Protein AF-A0AAI8VLL4-F1 (afdb_monomer_lite)

Foldseek 3Di:
DLVCCVVQVVVDQQDPVNLLVLLLDLNSVVVVVSCCVRPNPSHDPDPSSVVSNVVNVNPVDD

Organism: NCBI:txid933095

Radius of gyration: 11.17 Å; chains: 1; bounding box: 24×24×31 Å

Secondary structure (DSSP, 8-state):
-HHHHHHHGGGS---HHHHHHHHTSTTHHHHHHHHHHHHGGGS---HHHHHHHHH-TTT---

Sequence (62 aa):
MALLLDRRGDKLPVTEEVVKAAAGNWNGKQVMTLLFDQRGDEVPVTEEVVKAAARNGRNGKE

pLDDT: mean 86.27, std 9.44, range [55.5, 95.69]

Structure (mmCIF, N/CA/C/O backbone):
data_AF-A0AAI8VLL4-F1
#
_entry.id   AF-A0AAI8VLL4-F1
#
loop_
_atom_site.group_PDB
_atom_site.id
_atom_site.type_symbol
_atom_site.label_atom_id
_atom_site.label_alt_id
_atom_site.label_comp_id
_atom_site.label_asym_id
_atom_site.label_entity_id
_atom_site.label_seq_id
_atom_site.pdbx_PDB_ins_code
_atom_site.Cartn_x
_atom_site.Cartn_y
_atom_site.Cartn_z
_atom_site.occupancy
_atom_site.B_iso_or_equiv
_atom_site.auth_seq_id
_atom_site.auth_comp_id
_atom_site.auth_asym_id
_atom_site.auth_atom_id
_atom_site.pdbx_PDB_model_num
ATOM 1 N N . MET A 1 1 ? 4.510 -11.401 6.678 1.00 73.19 1 MET A N 1
ATOM 2 C CA . MET A 1 1 ? 3.335 -10.516 6.821 1.00 73.19 1 MET A CA 1
ATOM 3 C C . MET A 1 1 ? 2.041 -11.313 7.020 1.00 73.19 1 MET A C 1
ATOM 5 O O . MET A 1 1 ? 1.302 -10.958 7.923 1.00 73.19 1 MET A O 1
ATOM 9 N N . ALA A 1 2 ? 1.829 -12.436 6.317 1.00 81.19 2 ALA A N 1
ATOM 10 C CA . ALA A 1 2 ? 0.619 -13.275 6.440 1.00 81.19 2 ALA A CA 1
ATOM 11 C C . ALA A 1 2 ? 0.242 -13.674 7.876 1.00 81.19 2 ALA A C 1
ATOM 13 O O . ALA A 1 2 ? -0.854 -13.366 8.320 1.00 81.19 2 ALA A O 1
ATOM 14 N N . LEU A 1 3 ? 1.171 -14.249 8.650 1.00 84.81 3 LEU A N 1
ATOM 15 C CA . LEU A 1 3 ? 0.910 -14.629 10.050 1.00 84.81 3 LEU A CA 1
ATOM 16 C C . LEU A 1 3 ? 0.526 -13.448 10.964 1.00 84.81 3 LEU A C 1
ATOM 18 O O . LEU A 1 3 ? -0.161 -13.643 11.964 1.00 84.81 3 LEU A O 1
ATOM 22 N N . LEU A 1 4 ? 0.995 -12.231 10.665 1.00 85.19 4 LEU A N 1
ATOM 23 C CA . LEU A 1 4 ? 0.675 -11.045 11.468 1.00 85.19 4 LEU A CA 1
ATOM 24 C C . LEU A 1 4 ? -0.736 -10.540 11.167 1.00 85.19 4 LEU A C 1
ATOM 26 O O . LEU A 1 4 ? -1.460 -10.196 12.097 1.00 85.19 4 LEU A O 1
ATOM 30 N N . LEU A 1 5 ? -1.110 -10.518 9.889 1.00 83.44 5 LEU A N 1
ATOM 31 C CA . LEU A 1 5 ? -2.442 -10.122 9.444 1.00 83.44 5 LEU A CA 1
ATOM 32 C C . LEU A 1 5 ? -3.500 -11.151 9.870 1.00 83.44 5 LEU A C 1
ATOM 34 O O . LEU A 1 5 ? -4.550 -10.757 10.352 1.00 83.44 5 LEU A O 1
ATOM 38 N N . ASP A 1 6 ? -3.188 -12.446 9.819 1.00 83.88 6 ASP A N 1
ATOM 39 C CA . ASP A 1 6 ? -4.092 -13.517 10.263 1.00 83.88 6 ASP A CA 1
ATOM 40 C C . ASP A 1 6 ? -4.350 -13.477 11.782 1.00 83.88 6 ASP A C 1
ATOM 42 O O . ASP A 1 6 ? -5.482 -13.530 12.252 1.00 83.88 6 ASP A O 1
ATOM 46 N N . ARG A 1 7 ? -3.296 -13.296 12.591 1.00 84.81 7 ARG A N 1
ATOM 47 C CA . ARG A 1 7 ? -3.417 -13.344 14.059 1.00 84.81 7 ARG A CA 1
ATOM 48 C C . ARG A 1 7 ? -3.818 -12.016 14.704 1.00 84.81 7 ARG A C 1
ATOM 50 O O . ARG A 1 7 ? -4.222 -11.994 15.871 1.00 84.81 7 ARG A O 1
ATOM 57 N N . 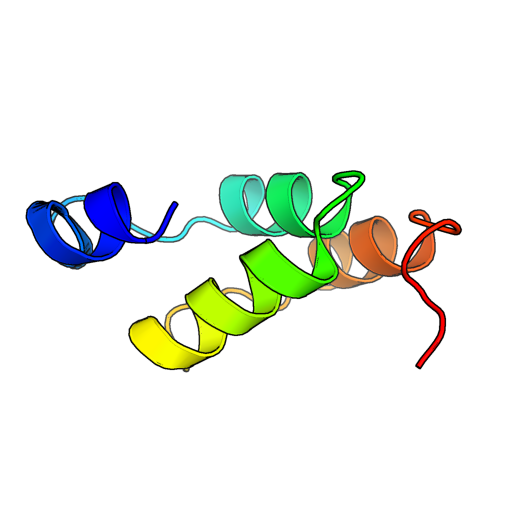ARG A 1 8 ? -3.583 -10.891 14.025 1.00 81.88 8 ARG A N 1
ATOM 58 C CA . ARG A 1 8 ? -3.742 -9.541 14.595 1.00 81.88 8 ARG A CA 1
ATOM 59 C C . ARG A 1 8 ? -4.344 -8.536 13.617 1.00 81.88 8 ARG A C 1
ATOM 61 O O . ARG A 1 8 ? -4.231 -7.346 13.894 1.00 81.88 8 ARG A O 1
ATOM 68 N N . GLY A 1 9 ? -4.966 -8.986 12.528 1.00 75.06 9 GLY A N 1
ATOM 69 C CA . GLY A 1 9 ? -5.512 -8.130 11.474 1.00 75.06 9 GLY A CA 1
ATOM 70 C C . GLY A 1 9 ? -6.338 -6.978 12.031 1.00 75.06 9 GLY A C 1
ATOM 71 O O . G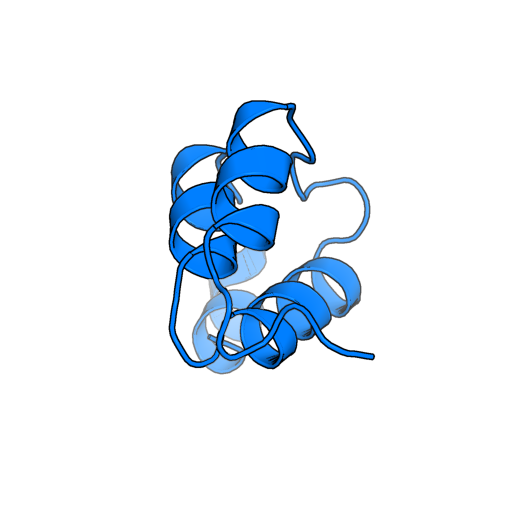LY A 1 9 ? -5.929 -5.828 11.910 1.00 75.06 9 GLY A O 1
ATOM 72 N N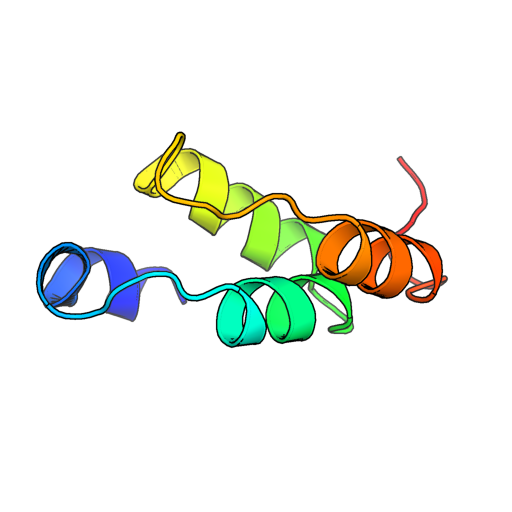 . ASP A 1 10 ? -7.378 -7.297 12.798 1.00 76.62 10 ASP A N 1
ATOM 73 C CA . ASP A 1 10 ? -8.293 -6.307 13.391 1.00 76.62 10 ASP A CA 1
ATOM 74 C C . ASP A 1 10 ? -7.634 -5.394 14.440 1.00 76.62 10 ASP A C 1
ATOM 76 O O . ASP A 1 10 ? -8.140 -4.325 14.769 1.00 76.62 10 ASP A O 1
ATOM 80 N N . LYS A 1 11 ? -6.497 -5.817 15.006 1.00 81.38 11 LYS A N 1
ATOM 81 C CA . LYS A 1 11 ? -5.760 -5.071 16.042 1.00 81.38 11 LYS A CA 1
ATOM 82 C C . LYS A 1 11 ? -4.659 -4.186 15.465 1.00 81.38 11 LYS A C 1
ATOM 84 O O . LYS A 1 11 ? -4.094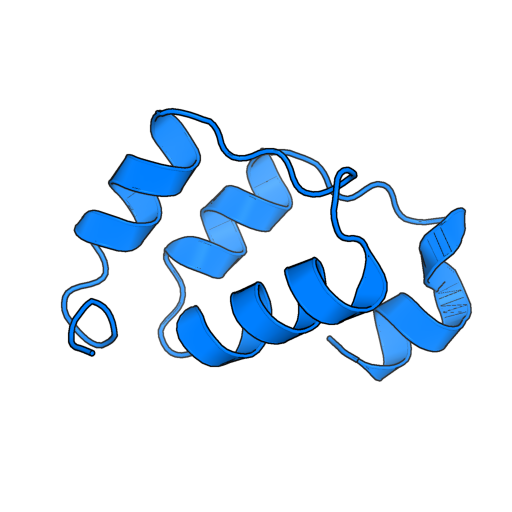 -3.377 16.198 1.00 81.38 11 LYS A O 1
ATOM 89 N N . LEU A 1 12 ? -4.304 -4.382 14.198 1.00 79.31 12 LEU A N 1
ATOM 90 C CA . LEU A 1 12 ? -3.248 -3.650 13.514 1.00 79.31 12 LEU A CA 1
ATOM 91 C C . LEU A 1 12 ? -3.857 -2.921 12.316 1.00 79.31 12 LEU A C 1
ATOM 93 O O . LEU A 1 12 ? -4.109 -3.558 11.288 1.00 79.31 12 LEU A O 1
ATOM 97 N N . PRO A 1 13 ? -4.091 -1.602 12.430 1.00 83.31 13 PRO A N 1
ATOM 98 C CA . PRO A 1 13 ? -4.584 -0.823 11.308 1.00 83.31 13 PRO A CA 1
ATOM 99 C C . PRO A 1 13 ? -3.542 -0.811 10.187 1.00 83.31 13 PRO A C 1
ATOM 101 O O . PRO A 1 13 ? -2.343 -0.641 10.432 1.00 83.31 13 PRO A O 1
ATOM 104 N N . VAL A 1 14 ? -4.005 -0.977 8.950 1.00 89.25 14 VAL A N 1
ATOM 105 C CA . VAL A 1 14 ? -3.169 -0.799 7.762 1.00 89.25 14 VAL A CA 1
ATOM 106 C C . VAL A 1 14 ? -3.069 0.700 7.491 1.00 89.25 14 VAL A C 1
ATOM 108 O O . VAL A 1 14 ? -3.948 1.306 6.893 1.00 89.25 14 VAL A O 1
ATOM 111 N N . THR A 1 15 ? -2.015 1.329 8.006 1.00 93.00 15 THR A N 1
ATOM 112 C CA . THR A 1 15 ? -1.796 2.770 7.833 1.00 93.00 15 THR A CA 1
ATOM 113 C C . THR A 1 15 ? -1.089 3.076 6.518 1.00 93.00 15 THR A C 1
ATOM 115 O O . THR A 1 15 ? -0.361 2.241 5.980 1.00 93.00 15 THR A O 1
ATOM 118 N N . GLU A 1 16 ? -1.243 4.307 6.030 1.00 94.19 16 GLU A N 1
ATOM 119 C CA . GLU A 1 16 ? -0.574 4.786 4.815 1.00 94.19 16 GLU A CA 1
ATOM 120 C C . GLU A 1 16 ? 0.940 4.556 4.857 1.00 94.19 16 GLU A C 1
ATOM 122 O O . GLU A 1 16 ? 1.510 4.045 3.899 1.00 94.19 16 GLU A O 1
ATOM 127 N N . GLU A 1 17 ? 1.584 4.830 5.992 1.00 92.69 17 GLU A N 1
ATOM 128 C CA . GLU A 1 17 ? 3.024 4.612 6.168 1.00 92.69 17 GLU A CA 1
ATOM 129 C C . GLU A 1 17 ? 3.425 3.136 6.020 1.00 92.69 17 GLU A C 1
ATOM 131 O O . GLU A 1 17 ? 4.448 2.826 5.405 1.00 92.69 17 GLU A O 1
ATOM 136 N N . VAL A 1 18 ? 2.604 2.203 6.523 1.00 91.25 18 VAL A N 1
ATOM 137 C CA . VAL A 1 18 ? 2.848 0.760 6.362 1.00 91.25 18 VAL A CA 1
ATOM 138 C C . VAL A 1 18 ? 2.723 0.355 4.896 1.00 91.25 18 VAL A C 1
ATOM 140 O O . VAL A 1 18 ? 3.577 -0.379 4.391 1.00 91.25 18 VAL A O 1
ATOM 143 N N . VAL A 1 19 ? 1.700 0.850 4.196 1.00 93.56 19 VAL A N 1
ATOM 144 C CA . VAL A 1 19 ? 1.483 0.550 2.772 1.00 93.56 19 VAL A CA 1
ATOM 145 C C . VAL A 1 19 ? 2.574 1.180 1.906 1.00 93.56 19 VAL A C 1
ATOM 147 O O . VAL A 1 19 ? 3.113 0.524 1.017 1.00 93.56 19 VAL A O 1
ATOM 150 N N . LYS A 1 20 ? 2.987 2.413 2.205 1.00 95.00 20 LYS A N 1
ATOM 151 C CA . LYS A 1 20 ? 4.074 3.121 1.517 1.00 95.00 20 LYS A CA 1
ATOM 152 C C . LYS A 1 20 ? 5.400 2.381 1.675 1.00 95.00 20 LYS A C 1
ATOM 154 O O . LYS A 1 20 ? 6.107 2.158 0.689 1.00 95.00 20 LYS A O 1
ATOM 159 N N . ALA A 1 21 ? 5.713 1.936 2.893 1.00 92.44 21 ALA A N 1
ATOM 160 C CA . ALA A 1 21 ? 6.891 1.119 3.161 1.00 92.44 21 ALA A CA 1
ATOM 161 C C . ALA A 1 21 ? 6.826 -0.238 2.440 1.00 92.44 21 ALA A C 1
ATOM 163 O O . ALA A 1 21 ? 7.826 -0.679 1.872 1.00 92.44 21 ALA A O 1
ATOM 164 N N . ALA A 1 22 ? 5.657 -0.889 2.417 1.00 91.94 22 ALA A N 1
ATOM 165 C CA . ALA A 1 22 ? 5.451 -2.138 1.689 1.00 91.94 22 ALA A CA 1
ATOM 166 C C . ALA A 1 22 ? 5.669 -1.959 0.177 1.00 91.94 22 ALA A C 1
ATOM 168 O O . ALA A 1 22 ? 6.439 -2.713 -0.419 1.00 91.94 22 ALA A O 1
ATOM 169 N N . ALA A 1 23 ? 5.067 -0.932 -0.424 1.00 92.44 23 ALA A N 1
ATOM 170 C CA . ALA A 1 23 ? 5.171 -0.611 -1.844 1.00 92.44 23 ALA A CA 1
ATOM 171 C C . ALA A 1 23 ? 6.617 -0.328 -2.296 1.00 92.44 23 ALA A C 1
ATOM 173 O O . ALA A 1 23 ? 7.039 -0.775 -3.365 1.00 92.44 23 ALA A O 1
ATOM 174 N N . GLY A 1 24 ? 7.406 0.356 -1.462 1.00 92.19 24 GLY A N 1
ATOM 175 C CA . GLY A 1 24 ? 8.815 0.660 -1.733 1.00 92.19 24 GLY A CA 1
ATOM 176 C C . GLY A 1 24 ? 9.797 -0.496 -1.490 1.00 92.19 24 GLY A C 1
ATOM 177 O O . GLY A 1 24 ? 10.985 -0.353 -1.775 1.00 92.19 24 GLY A O 1
ATOM 178 N N . ASN A 1 25 ? 9.347 -1.635 -0.954 1.00 89.00 25 ASN A N 1
ATOM 179 C CA . ASN A 1 25 ? 10.231 -2.727 -0.542 1.00 89.00 25 ASN A CA 1
ATOM 180 C C . ASN A 1 25 ? 10.594 -3.674 -1.701 1.00 89.00 25 ASN A C 1
ATOM 182 O O . ASN A 1 25 ? 9.810 -3.897 -2.619 1.00 89.00 25 ASN A O 1
ATOM 186 N N . TRP A 1 26 ? 11.742 -4.347 -1.630 1.00 85.38 26 TRP A N 1
ATOM 187 C CA . TRP A 1 26 ? 12.213 -5.264 -2.677 1.00 85.38 26 TRP A CA 1
ATOM 188 C C . TRP A 1 26 ? 11.284 -6.461 -2.958 1.00 85.38 26 TRP A C 1
ATOM 190 O O . TRP A 1 26 ? 11.414 -7.058 -4.016 1.00 85.38 26 TRP A O 1
ATOM 200 N N . ASN A 1 27 ? 10.358 -6.793 -2.050 1.00 85.69 27 ASN A N 1
ATOM 201 C CA . ASN A 1 27 ? 9.287 -7.789 -2.231 1.00 85.69 27 ASN A CA 1
ATOM 202 C C . ASN A 1 27 ? 7.890 -7.143 -2.212 1.00 85.69 27 ASN A C 1
ATOM 204 O O . ASN A 1 27 ? 6.888 -7.802 -1.934 1.00 85.69 27 ASN A O 1
ATOM 208 N N . GLY A 1 28 ? 7.816 -5.840 -2.491 1.00 89.62 28 GLY A N 1
ATOM 209 C CA . GLY A 1 28 ? 6.608 -5.035 -2.358 1.00 89.62 28 GLY A CA 1
ATOM 210 C C . GLY A 1 28 ? 5.412 -5.591 -3.119 1.00 89.62 28 GLY A C 1
ATOM 211 O O . GLY A 1 28 ? 4.319 -5.574 -2.576 1.00 89.62 28 GLY A O 1
ATOM 212 N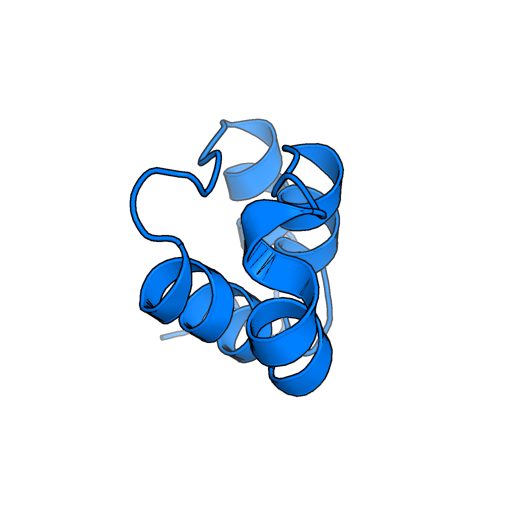 N . LYS A 1 29 ? 5.608 -6.204 -4.298 1.00 89.31 29 LYS A N 1
ATOM 213 C CA . LYS A 1 29 ? 4.525 -6.856 -5.065 1.00 89.31 29 LYS A CA 1
ATOM 214 C C . LYS A 1 29 ? 3.804 -7.934 -4.245 1.00 89.31 29 LYS A C 1
ATOM 216 O O . LYS A 1 29 ? 2.587 -7.892 -4.113 1.00 89.31 29 LYS A O 1
ATOM 221 N N . GLN A 1 30 ? 4.550 -8.864 -3.644 1.00 90.00 30 GLN A N 1
ATOM 222 C CA . GLN A 1 30 ? 3.990 -9.966 -2.846 1.00 90.00 30 GLN A CA 1
ATOM 223 C C . GLN A 1 30 ? 3.329 -9.458 -1.560 1.00 90.00 30 GLN A C 1
ATOM 225 O O . GLN A 1 30 ? 2.275 -9.940 -1.157 1.00 90.00 30 GLN A O 1
ATOM 230 N N . VAL A 1 31 ? 3.957 -8.469 -0.921 1.00 90.50 31 VAL A N 1
ATOM 231 C CA . VAL A 1 31 ? 3.465 -7.860 0.319 1.00 90.50 31 VAL A CA 1
ATOM 232 C C . VAL A 1 31 ? 2.173 -7.074 0.065 1.00 90.50 31 VAL A C 1
ATOM 234 O O . VAL A 1 31 ? 1.214 -7.242 0.809 1.00 90.50 31 VAL A O 1
ATOM 237 N N . MET A 1 32 ? 2.125 -6.274 -1.004 1.00 92.12 32 MET A N 1
ATOM 238 C CA . MET A 1 32 ? 0.940 -5.514 -1.416 1.00 92.12 32 MET A CA 1
ATOM 239 C C . MET A 1 32 ? -0.201 -6.433 -1.852 1.00 92.12 32 MET A C 1
ATOM 241 O O . MET A 1 32 ? -1.329 -6.205 -1.436 1.00 92.12 32 MET A O 1
ATOM 245 N N . THR A 1 33 ? 0.086 -7.499 -2.610 1.00 92.50 33 THR A N 1
ATOM 246 C CA . THR A 1 33 ? -0.931 -8.494 -3.011 1.00 92.50 33 THR A CA 1
ATOM 247 C C . THR A 1 33 ? -1.622 -9.081 -1.782 1.00 92.50 33 THR A C 1
ATOM 249 O O . THR A 1 33 ? -2.837 -9.025 -1.671 1.00 92.50 33 THR A O 1
ATOM 252 N N . LEU A 1 34 ? -0.844 -9.531 -0.795 1.00 91.88 34 LEU A N 1
ATOM 253 C CA . LEU A 1 34 ? -1.389 -10.081 0.443 1.00 91.88 34 LEU A CA 1
ATOM 254 C C . LEU A 1 34 ? -2.210 -9.057 1.249 1.00 91.88 34 LEU A C 1
ATOM 256 O O . LEU A 1 34 ? -3.217 -9.422 1.853 1.00 91.88 34 LEU A O 1
ATOM 260 N N . LEU A 1 35 ? -1.772 -7.792 1.292 1.00 91.56 35 LEU A N 1
ATOM 261 C CA . LEU A 1 35 ? -2.521 -6.725 1.961 1.00 91.56 35 LEU A CA 1
ATOM 262 C C . LEU A 1 35 ? -3.880 -6.507 1.291 1.00 91.56 35 LEU A C 1
ATOM 264 O O . LEU A 1 35 ? -4.880 -6.436 1.997 1.00 91.56 35 LEU A O 1
ATOM 268 N N . PHE A 1 36 ? -3.933 -6.460 -0.042 1.00 92.06 36 PHE A N 1
ATOM 269 C CA . PHE A 1 36 ? -5.196 -6.335 -0.770 1.00 92.06 36 PHE A CA 1
ATOM 270 C C . PHE A 1 36 ? -6.084 -7.577 -0.621 1.00 92.06 36 PHE A C 1
ATOM 272 O O . PHE A 1 36 ? -7.274 -7.422 -0.372 1.00 92.06 36 PHE A O 1
ATOM 279 N N . ASP A 1 37 ? -5.521 -8.787 -0.674 1.00 92.06 37 ASP A N 1
ATOM 280 C CA . ASP A 1 37 ? -6.289 -10.032 -0.527 1.00 92.06 37 ASP A CA 1
ATOM 281 C C . ASP A 1 37 ? -6.959 -10.153 0.850 1.00 92.06 37 ASP A C 1
ATOM 283 O O . ASP A 1 37 ? -8.068 -10.672 0.961 1.00 92.06 37 ASP A O 1
ATOM 287 N N . GLN A 1 38 ? -6.289 -9.696 1.915 1.00 89.12 38 GLN A N 1
ATOM 288 C CA . GLN A 1 38 ? -6.804 -9.827 3.283 1.00 89.12 38 GLN A CA 1
ATOM 289 C C . GLN A 1 38 ? -7.559 -8.600 3.790 1.00 89.12 38 GLN A C 1
ATOM 291 O O . GLN A 1 38 ? -8.378 -8.747 4.693 1.00 89.12 38 GLN A O 1
ATOM 296 N N . ARG A 1 39 ? -7.245 -7.400 3.289 1.00 88.62 39 ARG A N 1
ATOM 297 C CA . ARG A 1 39 ? -7.731 -6.130 3.857 1.00 88.62 39 ARG A CA 1
ATOM 298 C C . ARG A 1 39 ? -8.449 -5.247 2.844 1.00 88.62 39 ARG A C 1
ATOM 300 O O . ARG A 1 39 ? -9.111 -4.307 3.261 1.00 88.62 39 ARG A O 1
ATOM 307 N N . GLY A 1 40 ? -8.372 -5.565 1.549 1.00 88.12 40 GLY A N 1
ATOM 308 C CA . GLY A 1 40 ? -9.150 -4.926 0.486 1.00 88.12 40 GLY A CA 1
ATOM 309 C C . GLY A 1 40 ? -9.175 -3.403 0.596 1.00 88.12 40 GLY A C 1
ATOM 310 O O . GLY A 1 40 ? -8.145 -2.745 0.448 1.00 88.12 40 GLY A O 1
ATOM 311 N N . ASP A 1 41 ? -10.355 -2.870 0.910 1.00 89.06 41 ASP A N 1
ATOM 312 C CA . ASP A 1 41 ? -10.639 -1.434 1.001 1.00 89.06 41 ASP A CA 1
ATOM 313 C C . ASP A 1 41 ? -9.982 -0.732 2.206 1.00 89.06 41 ASP A C 1
ATOM 315 O O . ASP A 1 41 ? -9.880 0.494 2.226 1.00 89.06 41 ASP A O 1
ATOM 319 N N . GLU A 1 42 ? -9.500 -1.474 3.211 1.00 90.06 42 GLU A N 1
ATOM 320 C CA . GLU A 1 42 ? -8.720 -0.904 4.319 1.00 90.06 42 GLU A CA 1
ATOM 321 C C . GLU A 1 42 ? -7.303 -0.492 3.890 1.00 90.06 42 GLU A C 1
ATOM 323 O O . GLU A 1 42 ? -6.594 0.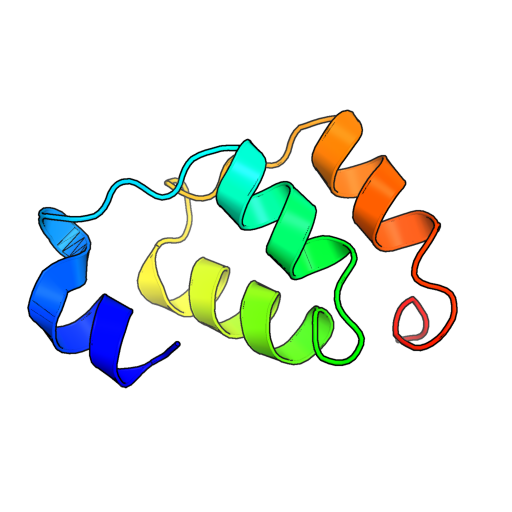133 4.677 1.00 90.06 42 GLU A O 1
ATOM 328 N N . VAL A 1 43 ? -6.845 -0.867 2.690 1.00 93.44 43 VAL A N 1
ATOM 329 C CA . VAL A 1 43 ? -5.503 -0.532 2.203 1.00 93.44 43 VAL A CA 1
ATOM 330 C C . VAL A 1 43 ? -5.510 0.886 1.610 1.00 93.44 43 VAL A C 1
ATOM 332 O O . VAL A 1 43 ? -6.025 1.082 0.508 1.00 93.44 43 VAL A O 1
ATOM 335 N N . PRO A 1 44 ? -4.908 1.896 2.269 1.00 94.25 44 PRO A N 1
ATOM 336 C CA . PRO A 1 44 ? -4.831 3.246 1.721 1.00 94.25 44 PRO A CA 1
ATOM 337 C C . PRO A 1 44 ? -3.953 3.292 0.467 1.00 94.25 44 PRO A C 1
ATOM 339 O O . PRO A 1 44 ? -2.731 3.151 0.532 1.00 94.25 44 PRO A O 1
ATOM 342 N N . VAL A 1 45 ? -4.579 3.547 -0.682 1.00 92.88 45 VAL A N 1
ATOM 343 C CA . VAL A 1 45 ? -3.896 3.793 -1.959 1.00 92.88 45 VAL A CA 1
ATOM 344 C C . VAL A 1 45 ? -3.817 5.298 -2.197 1.00 92.88 45 VAL A C 1
ATOM 346 O O . VAL A 1 45 ? -4.640 5.885 -2.895 1.00 92.88 45 VAL A O 1
ATOM 349 N N . THR A 1 46 ? -2.834 5.942 -1.572 1.00 95.69 46 THR A N 1
ATOM 350 C CA . THR A 1 46 ? -2.584 7.381 -1.735 1.00 95.69 46 THR A CA 1
ATOM 351 C C . THR A 1 46 ? -1.561 7.659 -2.834 1.00 95.69 46 THR A C 1
ATOM 353 O O . THR A 1 46 ? -0.823 6.774 -3.274 1.00 95.69 46 THR A O 1
ATOM 356 N N . GLU A 1 47 ? -1.470 8.919 -3.264 1.00 95.56 47 GLU A N 1
ATOM 357 C CA . GLU A 1 47 ? -0.459 9.362 -4.231 1.00 95.56 47 GLU A CA 1
ATOM 358 C C . GLU A 1 47 ? 0.968 8.999 -3.779 1.00 95.56 47 GLU A C 1
ATOM 360 O O . GLU A 1 47 ? 1.797 8.563 -4.579 1.00 95.56 47 GLU A O 1
ATOM 365 N N . GLU A 1 48 ? 1.251 9.116 -2.482 1.00 94.31 48 GLU A N 1
ATOM 366 C CA . GLU A 1 48 ? 2.559 8.808 -1.907 1.00 94.31 48 GLU A CA 1
ATOM 367 C C . GLU A 1 48 ? 2.886 7.311 -1.945 1.00 94.31 48 GLU A C 1
ATOM 369 O O . GLU A 1 48 ? 4.029 6.934 -2.227 1.00 94.31 48 GLU A O 1
ATOM 374 N N . VAL A 1 49 ? 1.886 6.453 -1.728 1.00 93.31 49 VAL A N 1
ATOM 375 C CA . VAL A 1 49 ? 2.007 4.997 -1.893 1.00 93.31 49 VAL A CA 1
ATOM 376 C C . VAL A 1 49 ? 2.301 4.646 -3.352 1.00 93.31 49 VAL A C 1
ATOM 378 O O . VAL A 1 49 ? 3.217 3.867 -3.628 1.00 93.31 49 VAL A O 1
ATOM 381 N N . VAL A 1 50 ? 1.583 5.260 -4.296 1.00 91.94 50 VAL A N 1
ATOM 382 C CA . VAL A 1 50 ? 1.781 5.031 -5.736 1.00 91.94 50 VAL A CA 1
ATOM 383 C C . VAL A 1 50 ? 3.170 5.495 -6.179 1.00 91.94 50 VAL A C 1
ATOM 385 O O . VAL A 1 50 ? 3.871 4.761 -6.878 1.00 91.94 50 VAL A O 1
ATOM 388 N N . LYS A 1 51 ? 3.632 6.665 -5.722 1.00 93.38 51 LYS A N 1
ATOM 389 C CA . LYS A 1 51 ? 5.004 7.138 -5.974 1.00 93.38 51 LYS A CA 1
ATOM 390 C C . LYS A 1 51 ? 6.050 6.182 -5.404 1.00 93.38 51 LYS A C 1
ATOM 392 O O . LYS A 1 51 ? 7.052 5.919 -6.070 1.00 93.38 51 LYS A O 1
ATOM 397 N N . ALA A 1 52 ? 5.844 5.658 -4.193 1.00 91.81 52 ALA A N 1
ATOM 398 C CA . ALA A 1 52 ? 6.754 4.685 -3.591 1.00 91.81 52 ALA A CA 1
ATOM 399 C C . ALA A 1 52 ? 6.824 3.385 -4.410 1.00 91.81 52 ALA A C 1
ATOM 401 O O . ALA A 1 52 ? 7.924 2.897 -4.673 1.00 91.81 52 ALA A O 1
ATOM 402 N N . ALA A 1 53 ? 5.678 2.882 -4.882 1.00 90.44 53 ALA A N 1
ATOM 403 C CA . ALA A 1 53 ? 5.611 1.728 -5.778 1.00 90.44 53 ALA A CA 1
ATOM 404 C C . ALA A 1 53 ? 6.340 1.993 -7.108 1.00 90.44 53 ALA A C 1
ATOM 406 O O . ALA A 1 53 ? 7.170 1.193 -7.531 1.00 90.44 53 ALA A O 1
ATOM 407 N N . ALA A 1 54 ? 6.090 3.141 -7.745 1.00 88.94 54 ALA A N 1
ATOM 408 C CA . ALA A 1 54 ? 6.689 3.501 -9.032 1.00 88.94 54 ALA A CA 1
ATOM 409 C C . ALA A 1 54 ? 8.215 3.688 -8.954 1.00 88.94 54 ALA A C 1
ATOM 411 O O . ALA A 1 54 ? 8.940 3.345 -9.887 1.00 88.94 54 ALA A O 1
ATOM 412 N N . ARG A 1 55 ? 8.729 4.192 -7.823 1.00 87.19 55 ARG A N 1
ATOM 413 C CA . ARG A 1 55 ? 10.178 4.298 -7.572 1.00 87.19 55 ARG A CA 1
ATOM 414 C C . ARG A 1 55 ? 10.843 2.939 -7.341 1.00 87.19 55 ARG A C 1
ATOM 416 O O . ARG A 1 55 ? 12.067 2.840 -7.431 1.00 87.19 55 ARG A O 1
ATOM 423 N N . ASN A 1 56 ? 10.070 1.891 -7.067 1.00 83.75 56 ASN A N 1
ATOM 424 C CA . ASN A 1 56 ? 10.569 0.543 -6.843 1.00 83.75 56 ASN A CA 1
ATOM 425 C C . ASN A 1 56 ? 10.791 -0.208 -8.169 1.00 83.75 56 ASN A C 1
ATOM 427 O O . ASN A 1 56 ? 10.082 -1.152 -8.528 1.00 83.75 56 ASN A O 1
ATOM 431 N N . GLY A 1 57 ? 11.830 0.203 -8.900 1.00 68.94 57 GLY A N 1
ATOM 432 C CA . GLY A 1 57 ? 12.149 -0.298 -10.244 1.00 68.94 57 GLY A CA 1
ATOM 433 C C . GLY A 1 57 ? 12.505 -1.789 -10.345 1.00 68.94 57 GLY A C 1
ATOM 434 O O . GLY A 1 57 ? 12.664 -2.292 -11.455 1.00 68.94 57 GLY A O 1
ATOM 435 N N . ARG A 1 58 ? 12.623 -2.511 -9.219 1.00 68.38 58 ARG A N 1
ATOM 436 C CA . ARG A 1 58 ? 12.824 -3.973 -9.200 1.00 68.38 58 ARG A CA 1
ATOM 437 C C . ARG A 1 58 ? 11.530 -4.761 -9.414 1.00 68.38 58 ARG A C 1
ATOM 439 O O . ARG A 1 58 ? 11.596 -5.843 -9.983 1.00 68.38 58 ARG A O 1
ATOM 446 N N . ASN A 1 59 ? 10.390 -4.218 -8.978 1.00 63.34 59 ASN A N 1
ATOM 447 C CA . ASN A 1 59 ? 9.093 -4.907 -8.973 1.00 63.34 59 ASN A CA 1
ATOM 448 C C . ASN A 1 59 ? 7.986 -4.176 -9.737 1.00 63.34 59 ASN A C 1
ATOM 450 O O . ASN A 1 59 ? 6.890 -4.714 -9.851 1.00 63.34 59 ASN A O 1
ATOM 454 N N . GLY A 1 60 ? 8.248 -2.975 -10.258 1.00 60.34 60 GLY A N 1
ATOM 455 C CA . GLY A 1 60 ? 7.300 -2.211 -11.077 1.00 60.34 60 GLY A CA 1
ATOM 456 C C . GLY A 1 60 ? 7.089 -2.758 -12.493 1.00 60.34 60 GLY A C 1
ATOM 457 O O . GLY A 1 60 ? 6.684 -2.006 -13.371 1.00 60.34 60 GLY A O 1
ATOM 458 N N . LYS A 1 61 ? 7.419 -4.030 -12.743 1.00 56.62 61 LYS A N 1
ATOM 459 C CA . LYS A 1 61 ? 7.147 -4.711 -14.010 1.00 56.62 61 LYS A CA 1
ATOM 460 C C . LYS A 1 61 ? 6.117 -5.805 -13.757 1.00 56.62 61 LYS A C 1
ATOM 462 O O . LYS A 1 61 ? 6.264 -6.595 -12.818 1.00 56.62 61 LYS A O 1
ATOM 467 N N . GLU A 1 62 ? 5.064 -5.778 -14.563 1.00 55.50 62 GLU A N 1
ATOM 468 C CA . GLU A 1 62 ? 4.047 -6.827 -14.637 1.00 55.50 62 GLU A CA 1
ATOM 469 C C . GLU A 1 62 ? 4.682 -8.170 -14.994 1.00 55.50 62 GLU A C 1
ATOM 471 O O . GLU A 1 62 ? 5.492 -8.212 -15.950 1.00 55.50 62 GLU A O 1
#

InterPro domains:
  IPR055530 Repeat of unknown function DUF7104 [PF23397] (3-32)
  IPR055530 Repeat of unknown function DUF7104 [PF23397] (34-62)